Protein AF-A0A965J0V5-F1 (afdb_monomer_lite)

Radius of gyration: 14.81 Å; chains: 1; bounding box: 32×19×44 Å

Secondary structure (DSSP, 8-state):
----SSS-TTB-TTS-BTTGGG--HHHHHTT--S-TTGGGGHHHHHHHHHH-HHHHHHHHHHHHHHHH--

Structure (mmCIF, N/CA/C/O backbone):
data_AF-A0A965J0V5-F1
#
_entry.id   AF-A0A965J0V5-F1
#
loop_
_atom_site.group_PDB
_atom_site.id
_atom_site.type_symbol
_atom_site.label_atom_id
_atom_site.label_alt_id
_atom_site.label_comp_id
_atom_site.label_asym_id
_atom_site.label_entity_id
_atom_site.label_seq_id
_atom_site.pdbx_PDB_ins_code
_atom_site.Cartn_x
_atom_site.Cartn_y
_atom_site.Cartn_z
_atom_site.occupancy
_atom_site.B_iso_or_equiv
_atom_site.auth_seq_id
_atom_site.auth_comp_id
_atom_site.auth_asym_id
_atom_site.auth_atom_id
_atom_site.pdbx_PDB_model_num
ATOM 1 N N . TYR A 1 1 ? 11.314 5.344 -3.700 1.00 60.09 1 TYR A N 1
ATOM 2 C CA . TYR A 1 1 ? 10.460 5.818 -4.804 1.00 60.09 1 TYR A CA 1
ATOM 3 C C . TYR A 1 1 ? 9.003 5.666 -4.411 1.00 60.09 1 TYR A C 1
ATOM 5 O O . TYR A 1 1 ? 8.612 4.573 -4.020 1.00 60.09 1 TYR A O 1
ATOM 13 N N . VAL A 1 2 ? 8.245 6.762 -4.452 1.00 70.56 2 VAL A N 1
ATOM 14 C CA . VAL A 1 2 ? 6.791 6.794 -4.221 1.00 70.56 2 VAL A CA 1
ATOM 15 C C . VAL A 1 2 ? 6.129 7.122 -5.559 1.00 70.56 2 VAL A C 1
ATOM 17 O O . VAL A 1 2 ? 6.660 7.943 -6.310 1.00 70.56 2 VAL A O 1
ATOM 20 N N . LEU A 1 3 ? 5.020 6.453 -5.873 1.00 82.31 3 LEU A N 1
ATOM 21 C CA . LEU A 1 3 ? 4.269 6.672 -7.106 1.00 82.31 3 LEU A CA 1
ATOM 22 C C . LEU A 1 3 ? 3.716 8.107 -7.134 1.00 82.31 3 LEU A C 1
ATOM 24 O O . LEU A 1 3 ? 3.060 8.521 -6.183 1.00 82.31 3 LEU A O 1
ATOM 28 N N . LYS A 1 4 ? 3.984 8.861 -8.206 1.00 82.12 4 LYS A N 1
ATOM 29 C CA . LYS A 1 4 ? 3.511 10.251 -8.358 1.00 82.12 4 LYS A CA 1
ATOM 30 C C . LYS A 1 4 ? 2.262 10.381 -9.236 1.00 82.12 4 LYS A C 1
ATOM 32 O O . LYS A 1 4 ? 1.515 11.338 -9.077 1.00 82.12 4 LYS A O 1
ATOM 37 N N . SER A 1 5 ? 2.041 9.443 -10.154 1.00 86.19 5 SER A N 1
ATOM 38 C CA . SER A 1 5 ? 0.93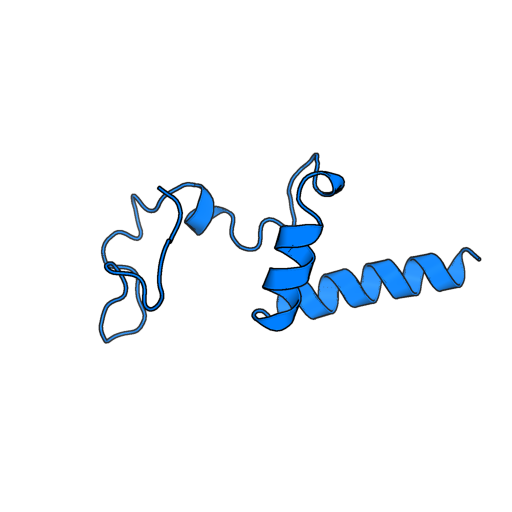9 9.456 -11.123 1.00 86.19 5 SER A CA 1
ATOM 39 C C . SER A 1 5 ? 0.489 8.033 -11.454 1.00 86.19 5 SER A C 1
ATOM 41 O O . SER A 1 5 ? 1.265 7.091 -11.306 1.00 86.19 5 SER A O 1
ATOM 43 N N . SER A 1 6 ? -0.759 7.874 -11.892 1.00 86.12 6 SER A N 1
ATOM 44 C CA . SER A 1 6 ? -1.334 6.594 -12.321 1.00 86.12 6 SER A CA 1
ATOM 45 C C . SER A 1 6 ? -1.602 6.589 -13.833 1.00 86.12 6 SER A C 1
ATOM 47 O O . SER A 1 6 ? -2.066 7.613 -14.336 1.00 86.12 6 SER A O 1
ATOM 49 N N . PRO A 1 7 ? -1.400 5.462 -14.545 1.00 90.62 7 PRO A N 1
ATOM 50 C CA . PRO A 1 7 ? -0.898 4.174 -14.049 1.00 90.62 7 PRO A CA 1
ATOM 51 C C . PRO A 1 7 ? 0.610 4.198 -13.733 1.00 90.62 7 PRO A C 1
ATOM 53 O O . PRO A 1 7 ? 1.338 5.101 -14.140 1.00 90.62 7 PRO A O 1
ATOM 56 N N . CYS A 1 8 ? 1.078 3.217 -12.956 1.00 90.88 8 CYS A N 1
ATOM 57 C CA . CYS A 1 8 ? 2.499 3.073 -12.631 1.00 90.88 8 CYS A CA 1
ATOM 58 C C . CYS A 1 8 ? 3.315 2.797 -13.896 1.00 90.88 8 CYS A C 1
ATOM 60 O O . CYS A 1 8 ? 2.954 1.921 -14.670 1.00 90.88 8 CYS A O 1
ATOM 62 N N . THR A 1 9 ? 4.454 3.472 -14.067 1.00 92.12 9 THR A N 1
ATOM 63 C CA . THR A 1 9 ? 5.364 3.265 -15.211 1.00 92.12 9 THR A CA 1
ATOM 64 C C . THR A 1 9 ? 5.901 1.832 -15.310 1.00 92.12 9 THR A C 1
ATOM 66 O O . THR A 1 9 ? 6.361 1.420 -16.366 1.00 92.12 9 THR A O 1
ATOM 69 N N . PHE A 1 10 ? 5.852 1.067 -14.216 1.00 93.25 10 PHE A N 1
ATOM 70 C CA . PHE A 1 10 ? 6.268 -0.336 -14.182 1.00 93.25 10 PHE A CA 1
ATOM 71 C C . PHE A 1 10 ? 5.107 -1.330 -14.322 1.00 93.25 10 PHE A C 1
ATOM 73 O O . PHE A 1 10 ? 5.347 -2.528 -14.198 1.00 93.25 10 PHE A O 1
ATOM 80 N N . LEU A 1 11 ? 3.868 -0.864 -14.503 1.00 93.94 11 LEU A N 1
ATOM 81 C CA . LEU A 1 11 ? 2.715 -1.734 -14.729 1.00 93.94 11 LEU A CA 1
ATOM 82 C C . LEU A 1 11 ? 2.737 -2.229 -16.181 1.00 93.94 11 LEU A C 1
ATOM 84 O O . LEU A 1 11 ? 2.718 -1.411 -17.097 1.00 93.94 11 LEU A O 1
ATOM 88 N N . GLY A 1 12 ? 2.811 -3.544 -16.370 1.00 94.50 12 GLY A N 1
ATOM 89 C CA . GLY A 1 12 ? 2.699 -4.201 -17.669 1.00 94.50 12 GLY A CA 1
ATOM 90 C C . GLY A 1 12 ? 1.248 -4.381 -18.116 1.00 94.50 12 GLY A C 1
ATOM 91 O O . GLY A 1 12 ? 0.308 -4.206 -17.335 1.00 94.50 12 GLY A O 1
ATOM 92 N N . ASP A 1 13 ? 1.072 -4.767 -19.380 1.00 95.81 13 ASP A N 1
ATOM 93 C CA . ASP A 1 13 ? -0.245 -4.980 -20.004 1.00 95.81 13 ASP A CA 1
ATOM 94 C C . ASP A 1 13 ? -1.016 -6.165 -19.393 1.00 95.81 13 ASP A C 1
ATOM 96 O O . ASP A 1 13 ? -2.239 -6.254 -19.490 1.00 95.81 13 ASP A O 1
ATOM 100 N N . ASP A 1 14 ? -0.305 -7.064 -18.716 1.00 95.12 14 ASP A N 1
ATOM 101 C CA . ASP A 1 14 ? -0.844 -8.194 -17.961 1.00 95.12 14 ASP A CA 1
ATOM 102 C C . ASP A 1 14 ? -1.299 -7.815 -16.538 1.00 95.12 14 ASP A C 1
ATOM 104 O O . ASP A 1 14 ? -1.763 -8.671 -15.784 1.00 95.12 14 ASP A O 1
ATOM 108 N N . ASN A 1 15 ? -1.216 -6.532 -16.170 1.00 92.06 15 ASN A N 1
ATOM 109 C CA . ASN A 1 15 ? -1.421 -6.001 -14.820 1.00 92.06 15 ASN A CA 1
ATOM 110 C C . ASN A 1 15 ? -0.383 -6.469 -13.782 1.00 92.06 15 ASN A C 1
ATOM 112 O O . ASN A 1 15 ? -0.608 -6.308 -12.576 1.00 92.06 15 ASN A O 1
ATOM 116 N N . TYR A 1 16 ? 0.768 -6.996 -14.212 1.00 94.69 16 TYR A N 1
ATOM 117 C CA . TYR A 1 16 ? 1.890 -7.306 -13.328 1.00 94.69 16 TYR A CA 1
ATOM 118 C C . TYR A 1 16 ? 2.919 -6.174 -13.304 1.00 94.69 16 TYR A C 1
ATOM 120 O O . TYR A 1 16 ? 2.993 -5.314 -14.177 1.00 94.69 16 TYR A O 1
ATOM 128 N N . CYS A 1 17 ? 3.710 -6.130 -12.232 1.00 94.19 17 CYS A N 1
ATOM 129 C CA . CYS A 1 17 ? 4.788 -5.156 -12.102 1.00 94.19 17 CYS A CA 1
ATOM 130 C C . CYS A 1 17 ? 6.064 -5.711 -12.742 1.00 94.19 17 CYS A C 1
ATOM 132 O O . CYS A 1 17 ? 6.607 -6.702 -12.258 1.00 94.19 17 CYS A O 1
ATOM 134 N N . ASN A 1 18 ? 6.611 -5.018 -13.739 1.00 95.50 18 ASN A N 1
ATOM 135 C CA . ASN A 1 18 ? 7.821 -5.439 -14.458 1.00 95.50 18 ASN A CA 1
ATOM 136 C C . ASN A 1 18 ? 9.085 -5.462 -13.579 1.00 95.50 18 ASN A C 1
ATOM 138 O O . ASN A 1 18 ? 10.084 -6.075 -13.940 1.00 95.50 18 ASN A O 1
ATOM 142 N N . ILE A 1 19 ? 9.053 -4.808 -12.413 1.00 94.62 19 ILE A N 1
ATOM 143 C CA . ILE A 1 19 ? 10.146 -4.806 -11.428 1.00 94.62 19 ILE A CA 1
ATOM 144 C C . ILE A 1 19 ? 9.750 -5.497 -10.116 1.00 94.62 19 ILE A C 1
ATOM 146 O O . ILE A 1 19 ? 10.227 -5.103 -9.051 1.00 94.62 19 ILE A O 1
ATOM 150 N N . TYR A 1 20 ? 8.847 -6.486 -10.156 1.00 93.81 20 TYR A N 1
ATOM 151 C CA . TYR A 1 20 ? 8.240 -7.081 -8.956 1.00 93.81 20 TYR A CA 1
ATOM 152 C C . TYR A 1 20 ? 9.270 -7.477 -7.885 1.00 93.81 20 TYR A C 1
ATOM 154 O O . TYR A 1 20 ? 9.113 -7.076 -6.731 1.00 93.81 20 TYR A O 1
ATOM 162 N N . GLU A 1 21 ? 10.350 -8.168 -8.258 1.00 96.00 21 GLU A N 1
ATOM 163 C CA . GLU A 1 21 ? 11.395 -8.641 -7.329 1.00 96.00 21 GLU A CA 1
ATOM 164 C C . GLU A 1 21 ? 12.119 -7.505 -6.589 1.00 96.00 21 GLU A C 1
ATOM 166 O O . GLU A 1 21 ? 12.420 -7.590 -5.396 1.00 96.00 21 GLU A O 1
ATOM 171 N N . VAL A 1 22 ? 12.329 -6.378 -7.269 1.00 94.69 22 VAL A N 1
ATOM 172 C CA . VAL A 1 22 ? 13.049 -5.210 -6.736 1.00 94.69 22 VAL A CA 1
ATOM 173 C C . VAL A 1 22 ? 12.119 -4.034 -6.427 1.00 94.69 22 VAL A C 1
ATOM 175 O O . VAL A 1 22 ? 12.572 -2.899 -6.265 1.00 94.69 22 VAL A O 1
ATOM 178 N N . ARG A 1 23 ? 10.807 -4.287 -6.319 1.00 93.62 23 ARG A N 1
ATOM 179 C CA . ARG A 1 23 ? 9.807 -3.233 -6.116 1.00 93.62 23 ARG A CA 1
ATOM 180 C C . ARG A 1 23 ? 10.088 -2.432 -4.831 1.00 93.62 23 ARG A C 1
ATOM 182 O O . ARG A 1 23 ? 10.495 -3.018 -3.822 1.00 93.62 23 ARG A O 1
ATOM 189 N N . PRO A 1 24 ? 9.859 -1.103 -4.820 1.00 91.62 24 PRO A N 1
ATOM 190 C CA . PRO A 1 24 ? 10.117 -0.269 -3.647 1.00 91.62 24 PRO A CA 1
ATOM 191 C C . PRO A 1 24 ? 9.362 -0.749 -2.402 1.00 91.62 24 PRO A C 1
ATOM 193 O O . PRO A 1 24 ? 8.287 -1.339 -2.513 1.00 91.62 24 PRO A O 1
ATOM 196 N N . LEU A 1 25 ? 9.874 -0.420 -1.211 1.00 90.06 25 LEU A N 1
ATOM 197 C CA . LEU A 1 25 ? 9.240 -0.786 0.065 1.00 90.06 25 LEU A CA 1
ATOM 198 C C . LEU A 1 25 ? 7.769 -0.347 0.137 1.00 90.06 25 LEU A C 1
ATOM 200 O O . LEU A 1 25 ? 6.915 -1.129 0.537 1.00 90.06 25 LEU A O 1
ATOM 204 N N . ALA A 1 26 ? 7.466 0.855 -0.365 1.00 88.56 26 ALA A N 1
ATOM 205 C CA . ALA A 1 26 ? 6.102 1.370 -0.445 1.00 88.56 26 ALA A CA 1
ATOM 206 C C . ALA A 1 26 ? 5.150 0.417 -1.202 1.00 88.56 26 ALA A C 1
ATOM 208 O O . ALA A 1 26 ? 4.022 0.192 -0.782 1.00 88.56 26 ALA A O 1
ATOM 209 N N . CYS A 1 27 ? 5.614 -0.195 -2.295 1.00 91.50 27 CYS A N 1
ATOM 210 C CA . CYS A 1 27 ? 4.826 -1.160 -3.061 1.00 91.50 27 CYS A CA 1
ATOM 211 C C . CYS A 1 27 ? 4.772 -2.540 -2.389 1.00 91.50 27 CYS A C 1
ATOM 213 O O . CYS A 1 27 ? 3.772 -3.234 -2.531 1.00 91.50 27 CYS A O 1
ATOM 215 N N . ARG A 1 28 ? 5.831 -2.957 -1.677 1.00 91.81 28 ARG A N 1
ATOM 216 C CA . ARG A 1 28 ? 5.853 -4.238 -0.942 1.00 91.81 28 ARG A CA 1
ATOM 217 C C . ARG A 1 28 ? 4.888 -4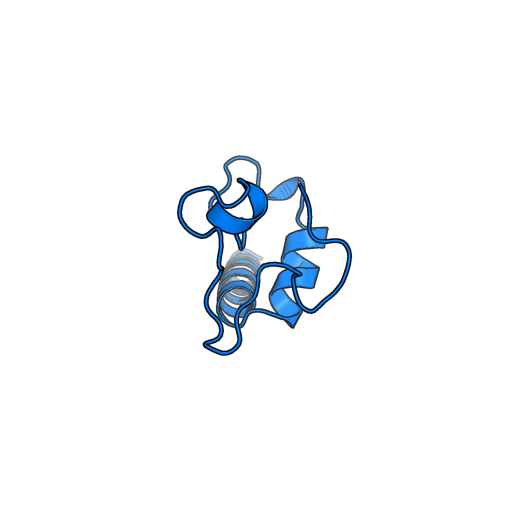.252 0.233 1.00 91.81 28 ARG A C 1
ATOM 219 O O . ARG A 1 28 ? 4.257 -5.271 0.477 1.00 91.81 28 ARG A O 1
ATOM 226 N N . GLU A 1 29 ? 4.804 -3.139 0.945 1.00 91.69 29 GLU A N 1
ATOM 227 C CA . GLU A 1 29 ? 4.024 -3.044 2.174 1.00 91.69 29 GLU A CA 1
ATOM 228 C C . GLU A 1 29 ? 2.598 -2.539 1.952 1.00 91.69 29 GLU A C 1
ATOM 230 O O . GLU A 1 29 ? 1.827 -2.523 2.908 1.00 91.69 29 GLU A O 1
ATOM 235 N N . TYR A 1 30 ? 2.226 -2.113 0.737 1.00 90.69 30 TYR A N 1
ATOM 236 C CA . TYR A 1 30 ? 0.861 -1.666 0.447 1.00 90.69 30 TYR A CA 1
ATOM 237 C C . TYR A 1 30 ? -0.153 -2.758 0.845 1.00 90.69 30 TYR A C 1
ATOM 239 O O . TYR A 1 30 ? 0.021 -3.910 0.447 1.00 90.69 30 TYR A O 1
ATOM 247 N N . PRO A 1 31 ? -1.223 -2.434 1.603 1.00 93.00 31 PRO A N 1
ATOM 248 C CA . PRO A 1 31 ? -1.755 -1.093 1.888 1.00 93.00 31 PRO A CA 1
ATOM 249 C C . PRO A 1 31 ? -1.285 -0.438 3.203 1.00 93.00 31 PRO A C 1
ATOM 251 O O . PRO A 1 31 ? -1.927 0.487 3.705 1.00 93.00 31 PRO A O 1
ATOM 254 N N . HIS A 1 32 ? -0.165 -0.891 3.761 1.00 92.25 32 HIS A N 1
ATOM 255 C CA . HIS A 1 32 ? 0.476 -0.388 4.979 1.00 92.25 32 HIS A CA 1
ATOM 25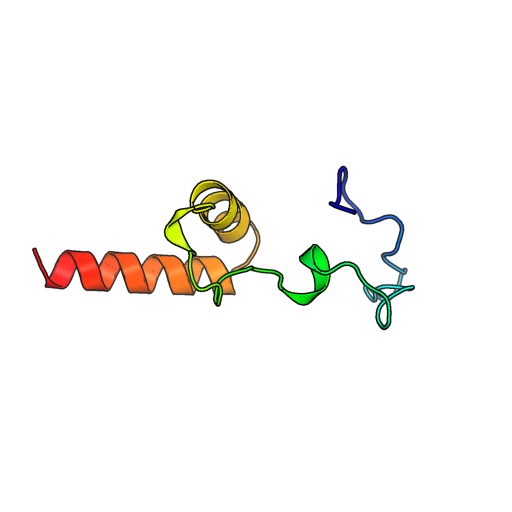6 C C . HIS A 1 32 ? -0.364 -0.563 6.250 1.00 92.25 32 HIS A C 1
ATOM 258 O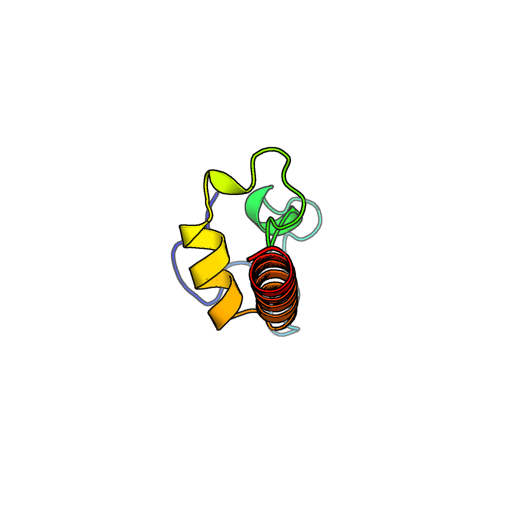 O . HIS A 1 32 ? -0.245 0.231 7.180 1.00 92.25 32 HIS A O 1
ATOM 264 N N . THR A 1 33 ? -1.245 -1.560 6.305 1.00 92.94 33 THR A N 1
ATOM 265 C CA . THR A 1 33 ? -2.151 -1.770 7.448 1.00 92.94 33 THR A CA 1
ATOM 266 C C . THR A 1 33 ? -1.517 -2.526 8.617 1.00 92.94 33 THR A C 1
ATOM 268 O O . TH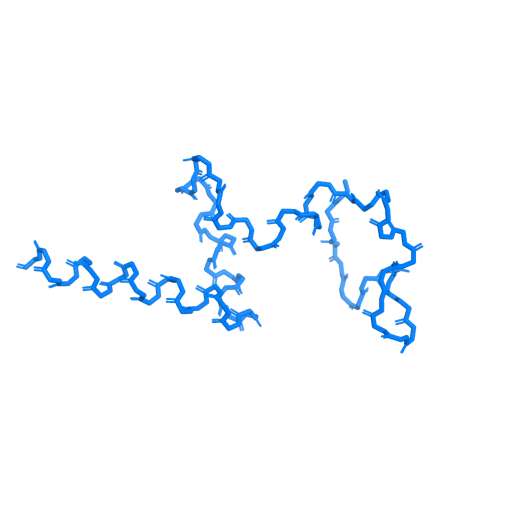R A 1 33 ? -2.077 -2.500 9.704 1.00 92.94 33 THR A O 1
ATOM 271 N N . ASP A 1 34 ? -0.355 -3.155 8.422 1.00 90.38 34 ASP A N 1
ATOM 272 C CA . ASP A 1 34 ? 0.369 -3.940 9.440 1.00 90.38 34 ASP A CA 1
ATOM 273 C C . ASP A 1 34 ? 1.669 -3.252 9.895 1.00 90.38 34 ASP A C 1
ATOM 275 O O . ASP A 1 34 ? 2.748 -3.829 9.989 1.00 90.38 34 ASP A O 1
ATOM 279 N N . ARG A 1 35 ? 1.595 -1.938 10.102 1.00 90.62 35 ARG A N 1
ATOM 280 C CA . ARG A 1 35 ? 2.741 -1.126 10.527 1.00 90.62 35 ARG A CA 1
ATOM 281 C C . ARG A 1 35 ? 2.616 -0.793 12.012 1.00 90.62 35 ARG A C 1
ATOM 283 O O . ARG A 1 35 ? 1.556 -0.354 12.452 1.00 90.62 35 ARG A O 1
ATOM 290 N N . LYS A 1 36 ? 3.711 -0.913 12.777 1.00 91.38 36 LYS A N 1
ATOM 291 C CA . LYS A 1 36 ? 3.719 -0.657 14.236 1.00 91.38 36 LYS A CA 1
ATOM 292 C C . LYS A 1 36 ? 3.134 0.712 14.607 1.00 91.38 36 LYS A C 1
ATOM 294 O O . LYS A 1 36 ? 2.299 0.807 15.497 1.00 91.38 36 LYS A O 1
ATOM 299 N N . ASN A 1 37 ? 3.512 1.762 13.877 1.00 91.50 37 ASN A N 1
ATOM 300 C CA . ASN A 1 37 ? 3.036 3.129 14.112 1.00 91.50 37 ASN A CA 1
ATOM 301 C C . ASN A 1 37 ? 1.928 3.519 13.127 1.00 91.50 37 ASN A C 1
ATOM 303 O O . ASN A 1 37 ? 2.022 4.527 12.422 1.00 91.50 37 ASN A O 1
ATOM 307 N N . MET A 1 38 ? 0.865 2.706 13.040 1.00 91.31 38 MET A N 1
ATOM 308 C CA . MET A 1 38 ? -0.184 2.931 12.042 1.00 91.31 38 MET A CA 1
ATOM 309 C C . MET A 1 38 ? -0.865 4.293 12.172 1.00 91.31 38 MET A C 1
ATOM 311 O O . MET A 1 38 ? -1.180 4.931 11.172 1.00 91.31 38 MET A O 1
ATOM 315 N N . PHE A 1 39 ? -1.008 4.801 13.386 1.00 92.06 39 PHE A N 1
ATOM 316 C CA . PHE A 1 39 ? -1.628 6.098 13.635 1.00 92.06 39 PHE A CA 1
ATOM 317 C C . PHE A 1 39 ? -0.930 7.285 12.928 1.00 92.06 39 PHE A C 1
ATOM 319 O O . PHE A 1 39 ? -1.581 8.292 12.677 1.00 92.06 39 PHE A O 1
ATOM 326 N N . GLN A 1 40 ? 0.352 7.175 12.550 1.00 95.50 40 GLN A N 1
ATOM 327 C CA . GLN A 1 40 ? 1.104 8.280 11.930 1.00 95.50 40 GLN A CA 1
ATOM 328 C C . GLN A 1 40 ? 0.717 8.581 10.477 1.00 95.50 40 GLN A C 1
ATOM 330 O O . GLN A 1 40 ? 0.966 9.683 10.008 1.00 95.50 40 GLN A O 1
ATOM 335 N N . ILE A 1 41 ? 0.123 7.629 9.750 1.00 94.06 41 ILE A N 1
ATOM 336 C CA . ILE A 1 41 ? -0.295 7.844 8.348 1.00 94.06 41 ILE A CA 1
ATOM 337 C C . ILE A 1 41 ? -1.767 7.433 8.154 1.00 94.06 41 ILE A C 1
ATOM 339 O O . ILE A 1 41 ? -2.146 6.766 7.189 1.00 94.06 41 ILE A O 1
ATOM 343 N N . LEU A 1 42 ? -2.622 7.793 9.119 1.00 94.75 42 LEU A N 1
ATOM 344 C CA . LEU A 1 42 ? -4.070 7.556 9.029 1.00 94.75 42 LEU A CA 1
ATOM 345 C C . LEU A 1 42 ? -4.699 8.256 7.825 1.00 94.75 42 LEU A C 1
ATOM 347 O O . LEU A 1 42 ? -5.590 7.674 7.215 1.00 94.75 42 LEU A O 1
ATOM 351 N N . ASP A 1 43 ? -4.190 9.423 7.429 1.00 95.31 43 ASP A N 1
ATOM 352 C CA . ASP A 1 43 ? -4.646 10.122 6.223 1.00 95.31 43 ASP A CA 1
ATOM 353 C C . ASP A 1 43 ? -4.420 9.272 4.968 1.00 95.31 43 ASP A C 1
ATOM 355 O O . ASP A 1 43 ? -5.325 9.106 4.148 1.00 95.31 43 ASP A O 1
ATOM 359 N N . LEU A 1 44 ? -3.247 8.635 4.860 1.00 93.62 44 LEU A N 1
ATOM 360 C CA . LEU A 1 44 ? -2.958 7.692 3.781 1.00 93.62 44 LEU A CA 1
ATOM 361 C C . LEU A 1 44 ? -3.879 6.470 3.855 1.00 93.62 44 LEU A C 1
ATOM 363 O O . LEU A 1 44 ? -4.429 6.052 2.840 1.00 93.62 44 LEU A O 1
ATOM 367 N N . THR A 1 45 ? -4.089 5.906 5.047 1.00 95.31 45 THR A N 1
ATOM 368 C CA . THR A 1 45 ? -5.024 4.786 5.238 1.00 95.31 45 THR A CA 1
ATOM 369 C C . THR A 1 45 ? -6.452 5.168 4.820 1.00 95.31 45 THR A C 1
ATOM 371 O O . THR A 1 45 ? -7.143 4.359 4.202 1.00 95.31 45 THR A O 1
ATOM 374 N N . ALA A 1 46 ? -6.887 6.400 5.096 1.00 95.31 46 ALA A N 1
ATOM 375 C CA . ALA A 1 46 ? -8.196 6.922 4.711 1.00 95.31 46 ALA A CA 1
ATOM 376 C C . ALA A 1 46 ? -8.318 7.179 3.201 1.00 95.31 46 ALA A C 1
ATOM 378 O O . ALA A 1 46 ? -9.398 7.014 2.639 1.00 95.31 46 ALA A O 1
ATOM 379 N N . GLN A 1 47 ? -7.236 7.555 2.514 1.00 94.06 47 GLN A N 1
ATOM 380 C CA . GLN A 1 47 ? -7.237 7.601 1.050 1.00 94.06 47 GLN A CA 1
ATOM 381 C C . GLN A 1 47 ? -7.247 6.193 0.447 1.00 94.06 47 GLN A C 1
ATOM 383 O O . GLN A 1 47 ? -8.061 5.900 -0.427 1.00 94.06 47 GLN A O 1
ATOM 388 N N . ASN A 1 48 ? -6.419 5.289 0.971 1.00 93.81 48 ASN A N 1
ATOM 389 C CA . ASN A 1 48 ? -6.343 3.906 0.507 1.00 93.81 48 ASN A CA 1
ATOM 390 C C . ASN A 1 48 ? -7.650 3.135 0.731 1.00 93.81 48 ASN A C 1
ATOM 392 O O . ASN A 1 48 ? -7.959 2.249 -0.060 1.00 93.81 48 ASN A O 1
ATOM 396 N N . SER A 1 49 ? -8.450 3.468 1.750 1.00 96.12 49 SER A N 1
ATOM 397 C CA . SER A 1 49 ? -9.759 2.837 1.978 1.00 96.12 49 SER A CA 1
ATOM 398 C C . SER A 1 49 ? -10.787 3.147 0.887 1.00 96.12 49 SER A C 1
ATOM 400 O O . SER A 1 49 ? -11.697 2.348 0.674 1.00 96.12 49 SER A O 1
ATOM 402 N N . LYS A 1 50 ? -10.627 4.264 0.163 1.00 95.44 50 LYS A N 1
ATOM 403 C CA . LYS A 1 50 ? -11.468 4.620 -0.991 1.00 95.44 50 LYS A CA 1
ATOM 404 C C . LYS A 1 50 ? -11.121 3.803 -2.237 1.00 95.44 50 LYS A C 1
ATOM 406 O O . LYS A 1 50 ? -11.953 3.678 -3.125 1.00 95.44 50 LYS A O 1
ATOM 411 N N . ILE A 1 51 ? -9.899 3.270 -2.295 1.00 92.31 51 ILE A N 1
ATOM 412 C CA . ILE A 1 51 ? -9.349 2.563 -3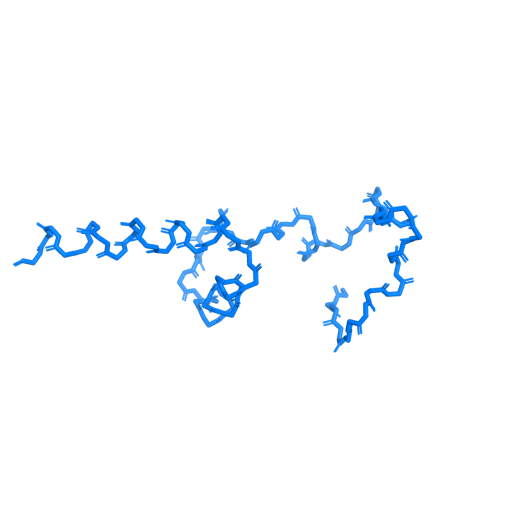.459 1.00 92.31 51 ILE A CA 1
ATOM 413 C C . ILE A 1 51 ? -9.389 1.044 -3.242 1.00 92.31 51 ILE A C 1
ATOM 415 O O . ILE A 1 51 ? -9.773 0.294 -4.133 1.00 92.31 51 ILE A O 1
ATOM 419 N N . CYS A 1 52 ? -9.002 0.570 -2.054 1.00 94.31 52 CYS A N 1
ATOM 420 C CA . CYS A 1 52 ? -8.845 -0.847 -1.747 1.00 94.31 52 CYS A CA 1
ATOM 421 C C . CYS A 1 52 ? -9.971 -1.364 -0.827 1.00 94.31 52 CYS A C 1
ATOM 423 O O . CYS A 1 52 ? -10.054 -0.954 0.341 1.00 94.31 52 CYS A O 1
ATOM 425 N N . PRO A 1 53 ? -10.781 -2.347 -1.276 1.00 96.44 53 PRO A N 1
ATOM 426 C CA . PRO A 1 53 ? -11.847 -2.936 -0.462 1.00 96.44 53 PRO A CA 1
ATOM 427 C C . PRO A 1 53 ? -11.354 -3.574 0.844 1.00 96.44 53 PRO A C 1
ATOM 429 O O . PRO A 1 53 ? -12.060 -3.543 1.853 1.00 96.44 53 PRO A O 1
ATOM 432 N N . ALA A 1 54 ? -10.141 -4.138 0.857 1.00 95.81 54 ALA A N 1
ATOM 433 C CA . ALA A 1 54 ? -9.565 -4.742 2.058 1.00 95.81 54 ALA A CA 1
ATOM 434 C C . ALA A 1 54 ? -9.304 -3.692 3.149 1.00 95.81 54 ALA A C 1
ATOM 436 O O . ALA A 1 54 ? -9.682 -3.895 4.303 1.00 95.81 54 ALA A O 1
ATOM 437 N N . VAL A 1 55 ? -8.744 -2.538 2.775 1.00 96.62 55 VAL A N 1
ATOM 438 C CA . VAL A 1 55 ? -8.499 -1.424 3.704 1.00 96.62 55 VAL A CA 1
ATOM 439 C C . VAL A 1 55 ? -9.817 -0.882 4.246 1.00 96.62 55 VAL A C 1
ATOM 441 O O . VAL A 1 55 ? -9.939 -0.675 5.451 1.00 96.62 55 VAL A O 1
ATOM 444 N N . SER A 1 56 ? -10.826 -0.719 3.383 1.00 96.94 56 SER A N 1
ATOM 445 C CA . SER A 1 56 ? -12.168 -0.294 3.802 1.00 96.94 56 SER A CA 1
ATOM 446 C C . SER A 1 56 ? -12.754 -1.223 4.869 1.00 96.94 56 SER A C 1
ATOM 448 O O . SER A 1 56 ? -13.185 -0.759 5.925 1.00 96.94 56 SER A O 1
ATOM 450 N N . ARG A 1 57 ? -12.678 -2.545 4.662 1.00 96.50 57 ARG A N 1
ATOM 451 C CA . ARG A 1 57 ? -13.139 -3.539 5.648 1.00 96.50 57 ARG A CA 1
ATOM 452 C C . ARG A 1 57 ? -12.381 -3.454 6.973 1.00 96.50 57 ARG A C 1
ATOM 454 O O . ARG A 1 57 ? -13.004 -3.567 8.026 1.00 96.50 57 ARG A O 1
ATOM 461 N N . ILE A 1 58 ? -11.061 -3.261 6.938 1.00 94.50 58 ILE A N 1
ATOM 462 C CA . ILE A 1 58 ? -10.237 -3.121 8.151 1.00 94.50 58 ILE A CA 1
ATOM 463 C C . ILE A 1 58 ? -10.672 -1.885 8.946 1.00 94.50 58 ILE A C 1
ATOM 465 O O . ILE A 1 58 ? -10.962 -1.995 10.137 1.00 94.50 58 ILE A O 1
ATOM 469 N N . VAL A 1 59 ? -10.782 -0.728 8.287 1.00 94.44 59 VAL A N 1
ATOM 470 C CA . VAL A 1 59 ? -11.197 0.529 8.933 1.00 94.44 59 VAL A CA 1
ATOM 471 C C . VAL A 1 59 ? -12.602 0.406 9.521 1.00 94.44 59 VAL A C 1
ATOM 473 O O . VAL A 1 59 ? -12.806 0.770 10.677 1.00 94.44 59 VAL A O 1
ATOM 476 N N . GLN A 1 60 ? -13.552 -0.170 8.778 1.00 95.56 60 GLN A N 1
ATOM 477 C CA . GLN A 1 60 ? -14.917 -0.389 9.267 1.00 95.56 60 GLN A CA 1
ATOM 478 C C . GLN A 1 60 ? -14.941 -1.238 10.540 1.00 95.56 60 GLN A C 1
ATOM 480 O O . GLN A 1 60 ? -15.607 -0.859 11.501 1.00 95.56 60 GLN A O 1
ATOM 485 N N . LYS A 1 61 ? -14.184 -2.344 10.588 1.00 95.00 61 LYS A N 1
ATOM 486 C CA . LYS A 1 61 ? -14.078 -3.171 11.800 1.00 95.00 61 LYS A CA 1
ATOM 487 C C . LYS A 1 61 ? -13.553 -2.361 12.985 1.00 95.00 61 LYS A C 1
ATOM 489 O O . LYS A 1 61 ? -14.178 -2.380 14.037 1.00 95.00 61 LYS A O 1
ATOM 494 N N . ILE A 1 62 ? -12.476 -1.593 12.805 1.00 91.25 62 ILE A N 1
ATOM 495 C CA . ILE A 1 62 ? -11.909 -0.747 13.871 1.00 91.25 62 ILE A CA 1
ATOM 496 C C . ILE A 1 62 ? -12.949 0.261 14.387 1.00 91.25 62 ILE A C 1
ATOM 498 O O . ILE A 1 62 ? -13.094 0.442 15.595 1.00 91.25 62 ILE A O 1
ATOM 502 N N . THR A 1 63 ? -13.698 0.910 13.492 1.00 90.56 63 THR A N 1
ATOM 503 C CA . THR A 1 63 ? -14.735 1.878 13.878 1.00 90.56 63 THR A CA 1
ATOM 504 C C . THR A 1 63 ? -15.913 1.219 14.596 1.00 90.56 63 THR A C 1
ATOM 506 O O . THR A 1 63 ? -16.438 1.794 15.546 1.00 90.56 63 THR A O 1
ATOM 509 N N . LEU A 1 64 ? -16.334 0.025 14.172 1.00 90.50 64 LEU A N 1
ATOM 510 C CA . LEU A 1 64 ? -17.404 -0.722 14.837 1.00 90.50 64 LEU A CA 1
ATOM 511 C C . LEU A 1 64 ? -16.992 -1.174 16.240 1.00 90.50 64 LEU A C 1
ATOM 513 O O . LEU A 1 64 ? -17.791 -1.054 17.162 1.00 90.50 64 LEU A O 1
ATOM 517 N N . GLU A 1 65 ? -15.749 -1.623 16.425 1.00 87.25 65 GLU A N 1
ATOM 518 C CA . GLU A 1 65 ? -15.228 -1.963 17.755 1.00 87.25 65 GLU A CA 1
ATOM 519 C C . GLU A 1 65 ? -15.185 -0.735 18.677 1.00 87.25 65 GLU A C 1
ATOM 521 O O . GLU A 1 65 ? -15.589 -0.833 19.833 1.00 87.25 65 GLU A O 1
ATOM 526 N N . LYS A 1 66 ? -14.818 0.451 18.164 1.00 78.81 66 LYS A N 1
ATOM 527 C CA . LYS A 1 66 ? -14.902 1.699 18.948 1.00 78.81 66 LYS A CA 1
ATOM 528 C C . LYS A 1 66 ? -16.327 2.025 19.399 1.00 78.81 66 LYS A C 1
ATOM 530 O O . LYS A 1 66 ? -16.508 2.457 20.528 1.00 78.81 66 LYS A O 1
ATOM 535 N N . LYS A 1 67 ? -17.332 1.794 18.545 1.00 77.94 67 LYS A N 1
ATOM 536 C CA . LYS A 1 67 ? -18.747 2.023 18.891 1.00 77.94 67 LYS A CA 1
ATOM 537 C C . LYS A 1 67 ? -19.281 1.061 19.953 1.00 77.94 67 LYS A C 1
ATOM 539 O O . LYS A 1 67 ? -20.248 1.401 20.607 1.00 77.94 67 LYS A O 1
ATOM 544 N N . LYS A 1 68 ? -18.695 -0.132 20.103 1.00 75.12 68 LYS A N 1
ATOM 545 C CA . LYS A 1 68 ? -19.064 -1.081 21.170 1.00 75.12 68 LYS A CA 1
ATOM 546 C C . LYS A 1 68 ? -18.463 -0.709 22.530 1.00 75.12 68 LYS A C 1
ATOM 548 O O . LYS A 1 68 ? -18.905 -1.233 23.543 1.00 75.12 68 LYS A O 1
ATOM 553 N N . GLN A 1 69 ? -17.414 0.113 22.533 1.00 63.03 69 GLN A N 1
ATOM 554 C CA . GLN A 1 69 ? -16.677 0.533 23.730 1.00 63.03 69 GLN A CA 1
ATOM 555 C C . GLN A 1 69 ? -17.121 1.909 24.258 1.00 63.03 69 GLN A C 1
ATOM 557 O O . GLN A 1 69 ? -16.593 2.360 25.272 1.00 63.03 69 GLN A O 1
ATOM 562 N N . GLN A 1 70 ? -18.051 2.572 23.563 1.00 53.69 70 GLN A N 1
ATOM 563 C CA . GLN A 1 70 ? -18.728 3.806 23.974 1.00 53.69 70 GLN A CA 1
ATOM 564 C C . GLN A 1 70 ? -20.156 3.493 24.396 1.00 53.69 70 GLN A C 1
ATOM 566 O O . GLN A 1 70 ? -20.614 4.149 25.354 1.00 53.69 70 GLN A O 1
#

Foldseek 3Di:
DDDDDPPDPQQDPVRDGVCVVPDDPPVVCPVVPPPPPCVVVVVSLVVVLVVDVVSVVVVVVVVVVVVVVD

Sequence (70 aa):
YVLKSSPCTFLGDDNYCNIYEVRPLACREYPHTDRKNMFQILDLTAQNSKICPAVSRIVQKITLEKKKQQ

pLDDT: mean 90.34, std 8.36, range [53.69, 96.94]